Protein AF-A0A1V6NNX5-F1 (afdb_monomer_lite)

InterPro domains:
  IPR012337 Ribonuclease H-like superfamily [SSF53098] (18-74)

Organism: NCBI:txid416450

Sequence (76 aa):
MASSALSIPEIPSARTIRYFIDLQWNYRKILLGFEPLRGSHTSAYLSSILLELLKKHQITNRVLTITTDNASNNGS

Foldseek 3Di:
DDDDDDPDDDFDWDWDWDWDQDPVRDTDIDTLDIGGDDDDLALVSVVVVVCVSCVVVVCNVVDDDDDDPPDPRNPD

pLDDT: mean 83.86, std 14.17, range [42.53, 97.88]

Radius of gyration: 16.82 Å; chains: 1; bounding box: 46×42×38 Å

Structure (mmCIF, N/CA/C/O backbone):
data_AF-A0A1V6NNX5-F1
#
_entry.id   AF-A0A1V6NNX5-F1
#
loop_
_atom_site.group_PDB
_atom_site.id
_atom_site.type_symbol
_atom_site.label_atom_id
_atom_site.label_alt_id
_atom_site.label_comp_id
_atom_site.label_asym_id
_atom_site.label_entity_id
_atom_site.label_seq_id
_atom_site.pdbx_PDB_ins_code
_atom_site.Cartn_x
_atom_site.Cartn_y
_atom_site.Cartn_z
_atom_site.occupancy
_atom_site.B_iso_or_equiv
_atom_site.auth_seq_id
_atom_site.auth_comp_id
_atom_site.auth_asym_id
_atom_site.auth_atom_id
_atom_site.pdbx_PDB_model_num
ATOM 1 N N . MET A 1 1 ? 34.012 36.303 -13.199 1.00 42.53 1 MET A N 1
ATOM 2 C CA . MET A 1 1 ? 33.919 34.837 -13.022 1.00 42.53 1 MET A CA 1
ATOM 3 C C . MET A 1 1 ? 32.552 34.539 -12.432 1.00 42.53 1 MET A C 1
ATOM 5 O O . MET A 1 1 ? 32.309 34.925 -11.298 1.00 42.53 1 MET A O 1
ATOM 9 N N . ALA A 1 2 ? 31.628 33.984 -13.219 1.00 44.78 2 ALA A N 1
ATOM 10 C CA . ALA A 1 2 ? 30.307 33.604 -12.724 1.00 44.78 2 ALA A CA 1
ATOM 11 C C . ALA A 1 2 ? 30.414 32.249 -12.012 1.00 44.78 2 ALA A C 1
ATOM 13 O O . ALA A 1 2 ? 30.939 31.293 -12.579 1.00 44.78 2 ALA A O 1
ATOM 14 N N . SER A 1 3 ? 29.959 32.197 -10.761 1.00 56.25 3 SER A N 1
ATOM 15 C CA . SER A 1 3 ? 29.852 30.970 -9.976 1.00 56.25 3 SER A CA 1
ATOM 16 C C . SER A 1 3 ? 28.727 30.116 -10.560 1.00 56.25 3 SER A C 1
ATOM 18 O O . SER A 1 3 ? 27.553 30.461 -10.431 1.00 56.25 3 SER A O 1
ATOM 20 N N . SER A 1 4 ? 29.071 29.031 -11.251 1.00 60.38 4 SER A N 1
ATOM 21 C CA . SER A 1 4 ? 28.104 28.005 -11.632 1.00 60.38 4 SER A CA 1
ATOM 22 C C . SER A 1 4 ? 27.772 27.188 -10.385 1.00 60.38 4 SER A C 1
ATOM 24 O O . SER A 1 4 ? 28.567 26.348 -9.959 1.00 60.38 4 SER A O 1
ATOM 26 N N . ALA A 1 5 ? 26.621 27.454 -9.771 1.00 59.50 5 ALA A N 1
ATOM 27 C CA . ALA A 1 5 ? 26.077 26.589 -8.736 1.00 59.50 5 ALA A CA 1
ATOM 28 C C . ALA A 1 5 ? 25.932 25.161 -9.293 1.00 59.50 5 ALA A C 1
ATOM 30 O O . ALA A 1 5 ? 25.327 24.969 -10.349 1.00 59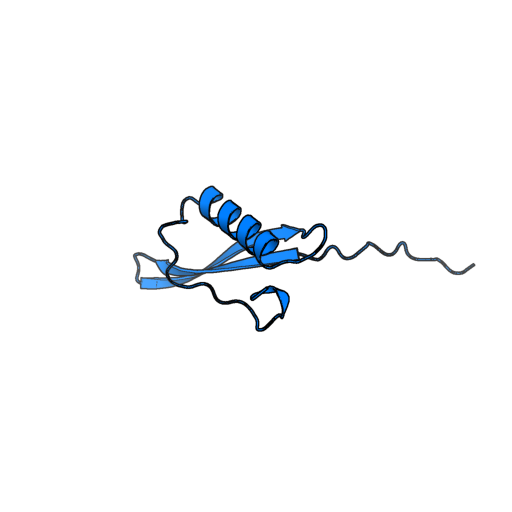.50 5 ALA A O 1
ATOM 31 N N . LEU A 1 6 ? 26.498 24.170 -8.597 1.00 61.91 6 LEU A N 1
ATOM 32 C CA . LEU A 1 6 ? 26.262 22.757 -8.888 1.00 61.91 6 LEU A CA 1
ATOM 33 C C . LEU A 1 6 ? 24.749 22.510 -8.804 1.00 61.91 6 LEU A C 1
ATOM 35 O O . LEU A 1 6 ? 24.162 22.590 -7.725 1.00 61.91 6 LEU A O 1
ATOM 39 N N . SER A 1 7 ? 24.107 22.246 -9.938 1.00 64.06 7 SER A N 1
ATOM 40 C CA . SER A 1 7 ? 22.697 21.870 -9.981 1.00 64.06 7 SER A CA 1
ATOM 41 C C . SER A 1 7 ? 22.582 20.472 -9.374 1.00 64.06 7 SER A C 1
ATOM 43 O O . SER A 1 7 ? 23.030 19.502 -9.982 1.00 64.06 7 SER A O 1
ATOM 45 N N . ILE A 1 8 ? 22.048 20.353 -8.157 1.00 67.88 8 ILE A N 1
ATOM 46 C CA . ILE A 1 8 ? 21.717 19.037 -7.599 1.00 67.88 8 ILE A CA 1
ATOM 47 C C . ILE A 1 8 ? 20.588 18.474 -8.473 1.00 67.88 8 ILE A C 1
ATOM 49 O O . ILE A 1 8 ? 19.552 19.130 -8.581 1.00 67.88 8 ILE A O 1
ATOM 53 N N . PRO A 1 9 ? 20.764 17.315 -9.131 1.00 63.66 9 PRO A N 1
ATOM 54 C CA . PRO A 1 9 ? 19.709 16.756 -9.960 1.00 63.66 9 PRO A CA 1
ATOM 55 C C . PRO A 1 9 ? 18.507 16.400 -9.081 1.00 63.66 9 PRO A C 1
ATOM 57 O O . PRO A 1 9 ? 18.638 15.654 -8.109 1.00 63.66 9 PRO A O 1
ATOM 60 N N . GLU A 1 10 ? 17.334 16.936 -9.418 1.00 71.94 10 GLU A N 1
ATOM 61 C CA . GLU A 1 10 ? 16.082 16.537 -8.783 1.00 71.94 10 GLU A CA 1
ATOM 62 C C . GLU A 1 10 ? 15.771 15.088 -9.169 1.00 71.94 10 GLU A C 1
ATOM 64 O O . GLU A 1 10 ? 15.570 14.767 -10.341 1.00 71.94 10 GLU A O 1
ATOM 69 N N . ILE A 1 11 ? 15.762 14.194 -8.180 1.00 79.62 11 ILE A N 1
ATOM 70 C CA . ILE A 1 11 ? 15.397 12.792 -8.385 1.00 79.62 11 ILE A CA 1
ATOM 71 C C . ILE A 1 11 ? 13.881 12.674 -8.171 1.00 79.62 11 ILE A C 1
ATOM 73 O O . ILE A 1 11 ? 13.420 12.865 -7.037 1.00 79.62 11 ILE A O 1
ATOM 77 N N . PRO A 1 12 ? 13.088 12.350 -9.212 1.00 83.94 12 PRO A N 1
ATOM 78 C CA . PRO A 1 12 ? 11.654 12.143 -9.050 1.00 83.94 12 PRO A CA 1
ATOM 79 C C . PRO A 1 12 ? 11.407 11.047 -8.013 1.00 83.94 12 PRO A C 1
ATOM 81 O O . PRO A 1 12 ? 12.133 10.058 -7.952 1.00 83.94 12 PRO A O 1
ATOM 84 N N . SER A 1 13 ? 10.405 11.236 -7.159 1.00 85.81 13 SER A N 1
ATOM 85 C CA . SER A 1 13 ? 10.124 10.336 -6.038 1.00 85.81 13 SER A CA 1
ATOM 86 C C . SER A 1 13 ? 8.630 10.049 -5.944 1.00 85.81 13 SER A C 1
ATOM 88 O O . SER A 1 13 ? 7.813 10.961 -6.076 1.00 85.81 13 SER A O 1
ATOM 90 N N . ALA A 1 14 ? 8.268 8.793 -5.689 1.00 87.75 14 ALA A N 1
ATOM 91 C CA . ALA A 1 14 ? 6.901 8.408 -5.372 1.00 87.75 14 ALA A CA 1
ATOM 92 C C . ALA A 1 14 ? 6.658 8.580 -3.876 1.00 87.75 14 ALA A C 1
ATOM 94 O O . ALA A 1 14 ? 7.458 8.166 -3.039 1.00 87.75 14 ALA A O 1
ATOM 95 N N . ARG A 1 15 ? 5.528 9.196 -3.539 1.00 91.44 15 ARG A N 1
ATOM 96 C CA . ARG A 1 15 ? 5.095 9.369 -2.157 1.00 91.44 15 ARG A CA 1
ATOM 97 C C . ARG A 1 15 ? 3.839 8.551 -1.923 1.00 91.44 15 ARG A C 1
ATOM 99 O O . ARG A 1 15 ? 2.814 8.815 -2.544 1.00 91.44 15 ARG A O 1
ATOM 106 N N . THR A 1 16 ? 3.890 7.642 -0.956 1.00 92.81 16 THR A N 1
ATOM 107 C CA . THR A 1 16 ? 2.717 6.866 -0.544 1.00 92.81 16 THR A CA 1
ATOM 108 C C . THR A 1 16 ? 2.2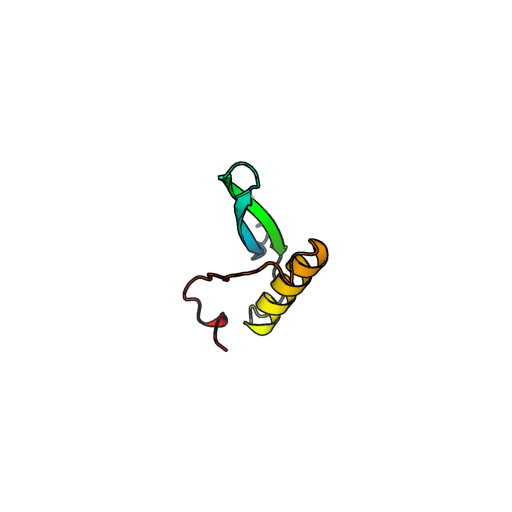23 7.354 0.810 1.00 92.81 16 THR A C 1
ATOM 110 O O . THR A 1 16 ? 2.942 7.301 1.809 1.00 92.81 16 THR A O 1
ATOM 113 N N . ILE A 1 17 ? 0.978 7.828 0.856 1.00 95.31 17 ILE A N 1
ATOM 114 C CA . ILE A 1 17 ? 0.310 8.256 2.089 1.00 95.31 17 ILE A CA 1
ATOM 115 C C . ILE A 1 17 ? -0.798 7.260 2.401 1.00 95.31 17 ILE A C 1
ATOM 117 O O . ILE A 1 17 ? -1.611 6.932 1.541 1.00 95.31 17 ILE A O 1
ATOM 121 N N . ARG A 1 18 ? -0.848 6.804 3.651 1.00 94.00 18 ARG A N 1
ATOM 122 C CA . ARG A 1 18 ? -1.905 5.923 4.138 1.00 94.00 18 ARG A CA 1
ATOM 123 C C . ARG A 1 18 ? -2.893 6.706 4.991 1.00 94.00 18 ARG A C 1
ATOM 125 O O . ARG A 1 18 ? -2.499 7.451 5.890 1.00 94.00 18 ARG A O 1
ATOM 132 N N . TYR A 1 19 ? -4.169 6.446 4.741 1.00 95.81 19 TYR A N 1
ATOM 133 C CA . TYR A 1 19 ? -5.299 6.963 5.499 1.00 95.81 19 TYR A CA 1
ATOM 134 C C . TYR A 1 19 ? -6.072 5.800 6.115 1.00 95.81 19 TYR A C 1
ATOM 136 O O . TYR A 1 19 ? -6.330 4.811 5.429 1.00 95.81 19 TYR A O 1
ATOM 144 N N . PHE A 1 20 ? -6.395 5.876 7.404 1.00 94.94 20 PHE A N 1
ATOM 145 C CA . PHE A 1 20 ? -7.179 4.844 8.089 1.00 94.94 20 PHE A CA 1
ATOM 146 C C . PHE A 1 20 ? -7.817 5.381 9.373 1.00 94.94 20 PHE A C 1
ATOM 148 O O . PHE A 1 20 ? -7.381 6.398 9.907 1.00 94.94 20 PHE A O 1
ATOM 155 N N . ILE A 1 21 ? -8.836 4.678 9.864 1.00 96.19 21 ILE A N 1
ATOM 156 C CA . ILE A 1 21 ? -9.403 4.882 11.200 1.00 96.19 21 ILE A CA 1
ATOM 157 C C . ILE A 1 21 ? -8.737 3.886 12.157 1.00 96.19 21 ILE A C 1
ATOM 159 O O . ILE A 1 21 ? -8.615 2.706 11.821 1.00 96.19 21 ILE A O 1
ATOM 163 N N . ASP A 1 22 ? -8.247 4.355 13.305 1.00 95.06 22 ASP A N 1
ATOM 164 C CA . ASP A 1 22 ? -7.66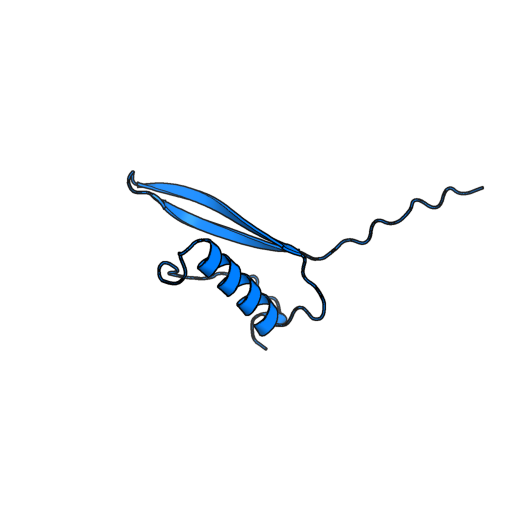0 3.487 14.333 1.00 95.06 22 ASP A CA 1
ATOM 165 C C . ASP A 1 22 ? -8.715 2.860 15.263 1.00 95.06 22 ASP A C 1
ATOM 167 O O . ASP A 1 22 ? -9.915 3.097 15.136 1.00 95.06 22 ASP A O 1
ATOM 171 N N . LEU A 1 23 ? -8.268 2.025 16.207 1.00 95.88 23 LEU A N 1
ATOM 172 C CA . LEU A 1 23 ? -9.154 1.323 17.145 1.00 95.88 23 LEU A CA 1
ATOM 173 C C . LEU A 1 23 ? -9.923 2.269 18.080 1.00 95.88 23 LEU A C 1
ATOM 175 O O . LEU A 1 23 ? -10.910 1.864 18.685 1.00 95.88 23 LEU A O 1
ATOM 179 N N . GLN A 1 24 ? -9.477 3.517 18.203 1.00 97.88 24 GLN A N 1
ATOM 180 C CA . GLN A 1 24 ? -10.111 4.557 19.003 1.00 97.88 24 GLN A CA 1
ATOM 181 C C . GLN A 1 24 ? -10.981 5.482 18.138 1.00 97.88 24 GLN A C 1
ATOM 183 O O . GLN A 1 24 ? -11.312 6.582 18.572 1.00 97.88 24 GLN A O 1
ATOM 188 N N . TRP A 1 25 ? -11.349 5.048 16.926 1.00 96.69 25 TRP A N 1
ATOM 189 C CA . TRP A 1 25 ? -12.157 5.808 15.968 1.00 96.69 25 TRP A CA 1
ATOM 190 C C . TRP A 1 25 ? -11.522 7.118 15.489 1.00 96.69 25 TRP A C 1
ATOM 192 O O . TRP A 1 25 ? -12.206 7.982 14.939 1.00 96.69 25 TRP A O 1
ATOM 202 N N . ASN A 1 26 ? -10.201 7.267 15.621 1.00 97.62 26 ASN A N 1
ATOM 203 C CA . ASN A 1 26 ? -9.523 8.467 15.149 1.00 97.62 26 ASN A CA 1
ATOM 204 C C . ASN A 1 26 ? -9.075 8.310 13.704 1.00 97.62 26 ASN A C 1
ATOM 206 O O . ASN A 1 26 ? -8.459 7.312 13.323 1.00 97.62 26 ASN A O 1
ATOM 210 N N . TYR A 1 27 ? -9.301 9.359 12.920 1.00 97.12 27 TYR A N 1
ATOM 211 C CA . TYR A 1 27 ? -8.715 9.483 11.596 1.00 97.12 27 TYR A CA 1
ATOM 212 C C . TYR A 1 27 ? -7.199 9.674 11.681 1.00 97.12 27 TYR A C 1
ATOM 214 O O . TYR A 1 27 ? -6.696 10.555 12.382 1.00 97.12 27 TYR A O 1
ATOM 222 N N . ARG A 1 28 ? -6.462 8.859 10.927 1.00 97.12 28 ARG A N 1
ATOM 223 C CA . ARG A 1 28 ? -5.003 8.899 10.832 1.00 97.12 28 ARG A CA 1
ATOM 224 C C . ARG A 1 28 ? -4.570 9.099 9.390 1.00 97.12 28 ARG A C 1
ATOM 226 O O . ARG A 1 28 ? -5.067 8.444 8.476 1.00 97.12 28 ARG A O 1
ATOM 233 N N . LYS A 1 29 ? -3.572 9.965 9.221 1.00 96.94 29 LYS A N 1
ATOM 234 C CA . LYS A 1 29 ? -2.814 10.174 7.987 1.00 96.94 29 LYS A CA 1
ATOM 235 C C . LYS A 1 29 ? -1.342 9.952 8.303 1.00 96.94 29 LYS A C 1
ATOM 237 O O . LYS A 1 29 ? -0.794 10.669 9.137 1.00 96.94 29 LYS A O 1
ATOM 242 N N . ILE A 1 30 ? -0.707 8.989 7.644 1.00 94.75 30 ILE A N 1
ATOM 243 C CA . ILE A 1 30 ? 0.721 8.703 7.8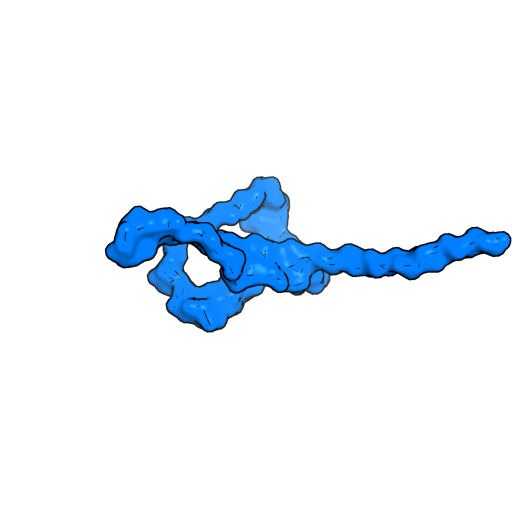33 1.00 94.75 30 ILE A CA 1
ATOM 244 C C . ILE A 1 30 ? 1.445 8.624 6.490 1.00 94.75 30 ILE A C 1
ATOM 246 O O . ILE A 1 30 ? 0.895 8.127 5.506 1.00 94.75 30 ILE A O 1
ATOM 250 N N . LEU A 1 31 ? 2.687 9.107 6.455 1.00 94.62 31 LEU A N 1
ATOM 251 C CA . LEU A 1 31 ? 3.598 8.848 5.345 1.00 94.62 31 LEU A CA 1
ATOM 252 C C . LEU A 1 31 ? 4.044 7.388 5.442 1.00 94.62 31 LEU A C 1
ATOM 254 O O . LEU A 1 31 ? 4.695 7.010 6.413 1.00 94.62 31 LEU A O 1
ATOM 258 N N . LEU A 1 32 ? 3.649 6.575 4.467 1.00 92.81 32 LEU A N 1
ATOM 259 C CA . LEU A 1 32 ? 4.036 5.170 4.408 1.00 92.81 32 LEU A CA 1
ATOM 260 C C . LEU A 1 32 ? 5.408 5.017 3.746 1.00 92.81 32 LEU A C 1
ATOM 262 O O . LEU A 1 32 ? 6.216 4.224 4.212 1.00 92.81 32 LEU A O 1
ATOM 266 N N . GLY A 1 33 ? 5.665 5.798 2.692 1.00 90.94 33 GLY A N 1
ATOM 267 C CA . GLY A 1 33 ? 6.877 5.683 1.886 1.00 90.94 33 GLY A CA 1
ATOM 268 C C . GLY A 1 33 ? 7.205 6.938 1.084 1.00 90.94 33 GLY A C 1
ATOM 269 O O . GLY A 1 33 ? 6.320 7.748 0.771 1.00 90.94 33 GLY A O 1
ATOM 270 N N . PHE A 1 34 ? 8.497 7.097 0.806 1.00 90.81 34 PHE A N 1
ATOM 271 C CA . PHE A 1 34 ? 9.055 8.124 -0.068 1.00 90.81 34 PHE A CA 1
ATOM 272 C C . PHE A 1 34 ? 10.218 7.522 -0.862 1.00 90.81 34 PHE A C 1
ATOM 274 O O . PHE A 1 34 ? 11.370 7.522 -0.422 1.00 90.81 34 PHE A O 1
ATOM 281 N N . GLU A 1 35 ? 9.892 6.941 -2.009 1.00 88.44 35 GLU A N 1
ATOM 282 C CA . GLU A 1 35 ? 10.792 6.097 -2.783 1.00 88.44 35 GLU A CA 1
ATOM 283 C C . GLU A 1 35 ? 11.317 6.854 -4.011 1.00 88.44 35 GLU A C 1
ATOM 285 O O . GLU A 1 35 ? 10.516 7.345 -4.811 1.00 88.44 35 GLU A O 1
ATOM 290 N N . PRO A 1 36 ? 12.645 6.945 -4.208 1.00 86.94 36 PRO A N 1
ATOM 291 C CA . PRO A 1 36 ? 13.199 7.548 -5.413 1.00 86.94 36 PRO A CA 1
ATOM 292 C C . PRO A 1 36 ? 12.873 6.676 -6.629 1.00 86.94 36 PRO A C 1
ATOM 294 O O . PRO A 1 36 ? 13.102 5.465 -6.624 1.00 86.94 36 PRO A O 1
ATOM 297 N N . LEU A 1 37 ? 12.376 7.299 -7.692 1.00 85.56 37 LEU A N 1
ATOM 298 C CA . LEU A 1 37 ? 12.042 6.636 -8.943 1.00 85.56 37 LEU A CA 1
ATOM 299 C C . LEU A 1 37 ? 13.263 6.603 -9.859 1.00 85.56 37 LEU A C 1
ATOM 301 O O . LEU A 1 37 ? 13.904 7.625 -10.107 1.00 85.56 37 LEU A O 1
ATOM 305 N N . ARG A 1 38 ? 13.577 5.420 -10.390 1.00 81.50 38 ARG A N 1
ATOM 306 C CA . ARG A 1 38 ? 14.672 5.217 -11.345 1.00 81.50 38 ARG A CA 1
ATOM 307 C C . ARG A 1 38 ? 14.111 4.707 -12.671 1.00 81.50 38 ARG A C 1
ATOM 309 O O . ARG A 1 38 ? 13.289 3.800 -12.681 1.00 81.50 38 ARG A O 1
ATOM 316 N N . GLY A 1 39 ? 14.590 5.260 -13.785 1.00 75.69 39 GLY A N 1
ATOM 317 C CA . GLY A 1 39 ? 14.168 4.846 -15.129 1.00 75.69 39 GLY A CA 1
ATOM 318 C C . GLY A 1 39 ? 12.762 5.324 -15.513 1.00 75.69 39 GLY A C 1
ATOM 319 O O . GLY A 1 39 ? 12.257 6.304 -14.968 1.00 75.69 39 GLY A O 1
ATOM 320 N N . SER A 1 40 ? 12.139 4.649 -16.483 1.00 73.69 40 SER A N 1
ATOM 321 C CA . SER A 1 40 ? 10.812 5.006 -16.997 1.00 73.69 40 SER A CA 1
ATOM 322 C C . SER A 1 40 ? 9.724 4.765 -15.948 1.00 73.69 40 SER A C 1
ATOM 324 O O . SER A 1 40 ? 9.517 3.637 -15.502 1.00 73.69 40 SER A O 1
ATOM 326 N N . HIS A 1 41 ? 8.999 5.825 -15.584 1.00 80.75 41 HIS A N 1
ATOM 327 C CA . HIS A 1 41 ? 7.913 5.826 -14.597 1.00 80.75 41 HIS A CA 1
ATOM 328 C C . HIS A 1 41 ? 6.648 5.121 -15.113 1.00 80.75 41 HIS A C 1
ATOM 330 O O . HIS A 1 41 ? 5.609 5.754 -15.238 1.00 80.75 41 HIS A O 1
ATOM 336 N N . THR A 1 42 ? 6.748 3.840 -15.465 1.00 81.38 42 THR A N 1
ATOM 337 C CA . THR A 1 42 ? 5.631 3.010 -15.947 1.00 81.38 42 THR A CA 1
ATOM 338 C C . THR A 1 42 ? 4.696 2.594 -14.806 1.00 81.38 42 THR A C 1
ATOM 340 O O . THR A 1 42 ? 5.124 2.506 -13.650 1.00 81.38 42 THR A O 1
ATOM 343 N N . SER A 1 43 ? 3.442 2.270 -15.134 1.00 79.06 43 SER A N 1
ATOM 344 C CA . SER A 1 43 ? 2.432 1.736 -14.199 1.00 79.06 43 SER A CA 1
ATOM 345 C C . SER A 1 43 ? 2.954 0.525 -13.417 1.00 79.06 43 SER A C 1
ATOM 347 O O . SER A 1 43 ? 2.805 0.445 -12.197 1.00 79.06 43 SER A O 1
ATOM 349 N N . ALA A 1 44 ? 3.610 -0.405 -14.117 1.00 83.56 44 ALA A N 1
ATOM 350 C CA . ALA A 1 44 ? 4.125 -1.649 -13.577 1.00 83.56 44 ALA A CA 1
ATOM 351 C C . ALA A 1 44 ? 5.255 -1.380 -12.581 1.00 83.56 44 ALA A C 1
ATOM 353 O O . ALA A 1 44 ? 5.292 -1.989 -11.512 1.00 83.56 44 ALA A O 1
ATOM 354 N N . TYR A 1 45 ? 6.136 -0.423 -12.889 1.00 85.56 45 TYR A N 1
ATOM 355 C CA . TYR A 1 45 ? 7.196 -0.012 -11.974 1.00 85.56 45 TYR A CA 1
ATOM 356 C C . TYR A 1 45 ? 6.623 0.624 -10.703 1.00 85.56 45 TYR A C 1
ATOM 358 O O . TYR A 1 45 ? 6.950 0.185 -9.600 1.00 85.56 45 TYR A O 1
ATOM 366 N N . LEU A 1 46 ? 5.704 1.585 -10.838 1.00 87.12 46 LEU A N 1
ATOM 367 C CA . LEU A 1 46 ? 5.055 2.226 -9.689 1.00 87.12 46 LEU A CA 1
ATOM 368 C C . LEU A 1 46 ? 4.271 1.218 -8.834 1.00 87.12 46 LEU A C 1
ATOM 370 O O . LEU A 1 46 ? 4.371 1.230 -7.607 1.00 87.12 46 LEU A O 1
ATOM 374 N N . SER A 1 47 ? 3.562 0.290 -9.478 1.00 88.50 47 SER A N 1
ATOM 375 C CA . SER A 1 47 ? 2.829 -0.787 -8.806 1.00 88.50 47 SER A CA 1
ATOM 376 C C . SER A 1 47 ? 3.764 -1.745 -8.069 1.00 88.50 47 SER A C 1
ATOM 378 O O . SER A 1 47 ? 3.442 -2.184 -6.966 1.00 88.50 47 SER A O 1
ATOM 380 N N . SER A 1 48 ? 4.936 -2.047 -8.640 1.00 91.19 48 SER A N 1
ATOM 381 C CA . SER A 1 48 ? 5.940 -2.894 -7.990 1.00 91.19 48 SER A CA 1
ATOM 382 C C . SER A 1 48 ? 6.494 -2.246 -6.719 1.00 91.19 48 SER A C 1
ATOM 384 O O . SER A 1 48 ? 6.517 -2.895 -5.673 1.00 91.19 48 SER A O 1
ATOM 386 N N . ILE A 1 49 ? 6.807 -0.944 -6.769 1.00 91.44 49 ILE A N 1
ATOM 387 C CA . ILE A 1 49 ? 7.257 -0.164 -5.608 1.00 91.44 49 ILE A CA 1
ATOM 388 C C . ILE A 1 49 ? 6.176 -0.151 -4.527 1.00 91.44 49 ILE A C 1
ATOM 390 O O . ILE A 1 49 ? 6.452 -0.433 -3.360 1.00 91.44 49 ILE A O 1
ATOM 394 N N . LEU A 1 50 ? 4.930 0.148 -4.908 1.00 92.12 50 LEU A N 1
ATOM 395 C CA . LEU A 1 50 ? 3.813 0.170 -3.970 1.00 92.12 50 LEU A CA 1
ATOM 396 C C . LEU A 1 50 ? 3.616 -1.204 -3.317 1.00 92.12 50 LEU A C 1
ATOM 398 O O . LEU A 1 50 ? 3.459 -1.290 -2.100 1.00 92.12 50 LEU A O 1
ATOM 402 N N . LEU A 1 51 ? 3.665 -2.287 -4.096 1.00 93.69 51 LEU A N 1
ATOM 403 C CA . LEU A 1 51 ? 3.523 -3.645 -3.579 1.00 93.69 51 LEU A CA 1
ATOM 404 C C . LEU A 1 51 ? 4.647 -4.010 -2.601 1.00 93.69 51 LEU A C 1
ATOM 406 O O . LEU A 1 51 ? 4.375 -4.613 -1.561 1.00 93.69 51 LEU A O 1
ATOM 410 N N . GLU A 1 52 ? 5.895 -3.652 -2.904 1.00 94.50 52 GLU A N 1
ATOM 411 C CA . GLU A 1 52 ? 7.026 -3.846 -1.991 1.00 94.50 52 GLU A CA 1
ATOM 412 C C . GLU A 1 52 ? 6.845 -3.067 -0.689 1.00 94.50 52 GLU A C 1
ATOM 414 O O . GLU A 1 52 ? 7.055 -3.619 0.394 1.00 94.50 52 GLU A O 1
ATOM 419 N N . LEU A 1 53 ? 6.372 -1.822 -0.771 1.00 94.31 53 LEU A N 1
ATOM 420 C CA . LEU A 1 53 ? 6.086 -1.000 0.399 1.00 94.31 53 LEU A CA 1
ATOM 421 C C . LEU A 1 53 ? 4.979 -1.621 1.267 1.00 94.31 53 LEU A C 1
ATOM 423 O O . LEU A 1 53 ? 5.126 -1.746 2.485 1.00 94.31 53 LEU A O 1
ATOM 427 N N . LEU A 1 54 ? 3.889 -2.086 0.653 1.00 94.88 54 LEU A N 1
ATOM 428 C CA . LEU A 1 54 ? 2.801 -2.764 1.363 1.00 94.88 54 LEU A CA 1
ATOM 429 C C . LEU A 1 54 ? 3.268 -4.067 2.030 1.00 94.88 54 LEU A C 1
ATOM 431 O O . LEU A 1 54 ? 2.894 -4.329 3.179 1.00 94.88 54 LEU A O 1
ATOM 435 N N . LYS A 1 55 ? 4.117 -4.853 1.350 1.00 95.50 55 LYS A N 1
ATOM 436 C CA . LYS A 1 55 ? 4.736 -6.072 1.901 1.00 95.50 55 LYS A CA 1
ATOM 437 C C . LYS A 1 55 ? 5.652 -5.752 3.079 1.00 95.50 55 LYS A C 1
ATOM 439 O O . LYS A 1 55 ? 5.523 -6.384 4.124 1.00 95.50 55 LYS A O 1
ATOM 444 N N . LYS A 1 56 ? 6.518 -4.740 2.947 1.00 95.06 56 LYS A N 1
ATOM 445 C CA . LYS A 1 56 ? 7.427 -4.269 4.008 1.00 95.06 56 LYS A CA 1
ATOM 446 C C . LYS A 1 56 ? 6.669 -3.917 5.287 1.00 95.06 56 LYS A C 1
ATOM 448 O O . LYS A 1 56 ? 7.125 -4.234 6.381 1.00 95.06 56 LYS A O 1
ATOM 453 N N . HIS A 1 57 ? 5.497 -3.300 5.149 1.00 93.56 57 HIS A N 1
ATOM 454 C CA . HIS A 1 57 ? 4.641 -2.936 6.277 1.00 93.56 57 HIS A CA 1
ATOM 455 C C . HIS A 1 57 ? 3.618 -4.016 6.669 1.00 93.56 57 HIS A C 1
ATOM 457 O O . HIS A 1 57 ? 2.840 -3.788 7.591 1.00 93.56 57 HIS A O 1
ATOM 463 N N . GLN A 1 58 ? 3.617 -5.183 6.011 1.00 95.12 58 GLN A N 1
ATOM 464 C CA . GLN A 1 58 ? 2.698 -6.304 6.263 1.00 95.12 58 GLN A CA 1
ATOM 465 C C . GLN A 1 58 ? 1.210 -5.912 6.172 1.00 95.12 58 GLN A C 1
ATOM 467 O O . GLN A 1 58 ? 0.361 -6.401 6.918 1.00 95.12 58 GLN A O 1
ATOM 472 N N . ILE A 1 59 ? 0.880 -5.012 5.241 1.00 94.31 59 ILE A N 1
ATOM 473 C CA . ILE A 1 59 ? -0.481 -4.485 5.042 1.00 94.31 59 ILE A CA 1
ATOM 474 C C . ILE A 1 59 ? -1.060 -4.796 3.662 1.00 94.31 59 ILE A C 1
ATOM 476 O O . ILE A 1 59 ? -2.112 -4.262 3.324 1.00 94.31 59 ILE A O 1
ATOM 480 N N . THR A 1 60 ? -0.433 -5.679 2.881 1.00 94.25 60 THR A N 1
ATOM 481 C CA . THR A 1 60 ? -0.909 -6.076 1.543 1.00 94.25 60 THR A CA 1
ATOM 482 C C . THR A 1 60 ? -2.385 -6.486 1.542 1.00 94.25 60 THR A C 1
ATOM 484 O O . THR A 1 60 ? -3.137 -6.069 0.671 1.00 94.25 60 THR A O 1
ATOM 487 N N . ASN A 1 61 ? -2.834 -7.205 2.576 1.00 93.38 61 ASN A N 1
ATOM 488 C CA . ASN A 1 61 ? -4.217 -7.688 2.693 1.00 93.38 61 ASN A CA 1
ATOM 489 C C . ASN A 1 61 ? -5.133 -6.714 3.462 1.00 93.38 61 ASN A C 1
ATOM 491 O O . ASN A 1 61 ? -6.211 -7.091 3.911 1.00 93.38 61 ASN A O 1
ATOM 495 N N . ARG A 1 62 ? -4.678 -5.477 3.692 1.00 92.06 62 ARG A N 1
ATOM 496 C CA . ARG A 1 62 ? -5.391 -4.431 4.446 1.00 92.06 62 ARG A CA 1
ATOM 497 C C . ARG A 1 62 ? -5.563 -3.150 3.625 1.00 92.06 62 ARG A C 1
ATOM 499 O O . ARG A 1 62 ? -5.692 -2.064 4.192 1.00 92.06 62 ARG A O 1
ATOM 506 N N . VAL A 1 63 ? -5.536 -3.273 2.300 1.00 91.81 63 VAL A N 1
ATOM 507 C CA . VAL A 1 63 ? -5.772 -2.174 1.359 1.00 91.81 63 VAL A CA 1
ATOM 508 C C . VAL A 1 63 ? -7.201 -2.270 0.844 1.00 91.81 63 VAL A C 1
ATOM 510 O O . VAL A 1 63 ? -7.575 -3.269 0.243 1.00 91.81 63 VAL A O 1
ATOM 513 N N . LEU A 1 64 ? -7.992 -1.225 1.086 1.00 92.19 64 LEU A N 1
ATOM 514 C CA . LEU A 1 64 ? -9.355 -1.118 0.559 1.00 92.19 64 LEU A CA 1
ATOM 515 C C . LEU A 1 64 ? -9.374 -0.433 -0.810 1.00 92.19 64 LEU A C 1
ATOM 517 O O . LEU A 1 64 ? -10.111 -0.825 -1.708 1.00 92.19 64 LEU A O 1
ATOM 521 N N . THR A 1 65 ? -8.592 0.633 -0.962 1.00 91.88 65 THR A N 1
ATOM 522 C CA . THR A 1 65 ? -8.587 1.472 -2.161 1.00 91.88 65 THR A CA 1
ATOM 523 C C . THR A 1 65 ? -7.2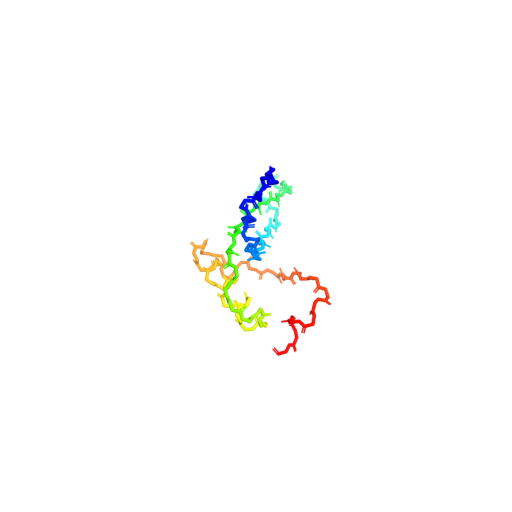32 2.153 -2.292 1.00 91.88 65 THR A C 1
ATOM 525 O O . THR A 1 65 ? -6.612 2.511 -1.289 1.00 91.88 65 THR A O 1
ATOM 528 N N . ILE A 1 66 ? -6.790 2.333 -3.534 1.00 90.31 66 ILE A N 1
ATOM 529 C CA . ILE A 1 66 ? -5.629 3.141 -3.901 1.00 90.31 66 ILE A CA 1
ATOM 530 C C . ILE A 1 66 ? -6.150 4.290 -4.758 1.00 90.31 66 ILE A C 1
ATOM 532 O O . ILE A 1 66 ? -6.935 4.072 -5.677 1.00 90.31 66 ILE A O 1
ATOM 536 N N . THR A 1 67 ? -5.723 5.507 -4.444 1.00 90.44 67 THR A N 1
ATOM 537 C CA . THR A 1 67 ? -6.008 6.696 -5.248 1.00 90.44 67 THR A CA 1
ATOM 538 C C . THR A 1 67 ? -4.696 7.226 -5.797 1.00 90.44 67 THR A C 1
ATOM 540 O O . THR A 1 67 ? -3.770 7.482 -5.026 1.00 90.44 67 THR A O 1
ATOM 543 N N . THR A 1 68 ? -4.629 7.412 -7.104 1.00 87.56 68 THR A N 1
ATOM 544 C CA . THR A 1 68 ? -3.523 8.081 -7.789 1.00 87.56 68 THR A CA 1
ATOM 545 C C . THR A 1 68 ? -4.056 9.341 -8.459 1.00 87.56 68 THR A C 1
ATOM 547 O O . THR A 1 68 ? -5.270 9.546 -8.547 1.00 87.56 68 THR A O 1
ATOM 550 N N . ASP A 1 69 ? -3.163 10.213 -8.909 1.00 81.81 69 ASP A N 1
ATOM 551 C CA . ASP A 1 69 ? -3.552 11.278 -9.826 1.00 81.81 69 ASP A CA 1
ATOM 552 C C . ASP A 1 69 ? -4.005 10.696 -11.180 1.00 81.81 69 ASP A C 1
ATOM 554 O O . ASP A 1 69 ? -3.974 9.488 -11.423 1.00 81.81 69 ASP A O 1
ATOM 558 N N . ASN A 1 70 ? -4.461 11.557 -12.085 1.00 75.00 70 ASN A N 1
ATOM 559 C CA . ASN A 1 70 ? -4.834 11.153 -13.440 1.00 75.00 70 ASN A CA 1
ATOM 560 C C . ASN A 1 70 ? -3.621 11.192 -14.391 1.00 75.00 70 ASN A C 1
ATOM 562 O O . ASN A 1 70 ? -3.702 11.744 -15.489 1.00 75.00 70 ASN A O 1
ATOM 566 N N . ALA A 1 71 ? -2.468 10.687 -13.945 1.00 72.69 71 ALA A N 1
ATOM 567 C CA . ALA A 1 71 ? -1.277 10.598 -14.780 1.00 72.69 71 ALA A CA 1
ATOM 568 C C . ALA A 1 71 ? -1.399 9.452 -15.798 1.00 72.69 71 ALA A C 1
ATOM 570 O O . ALA A 1 71 ? -1.907 8.369 -15.500 1.00 72.69 71 ALA A O 1
ATOM 571 N N . SER A 1 72 ? -0.902 9.682 -17.017 1.00 63.00 72 SER A N 1
ATOM 572 C CA . SER A 1 72 ? -0.986 8.727 -18.135 1.00 63.00 72 SER A CA 1
ATOM 573 C C . SER A 1 72 ? -0.270 7.403 -17.868 1.00 63.00 72 SER A C 1
ATOM 575 O O . SER A 1 72 ? -0.603 6.383 -18.465 1.00 63.00 72 SER A O 1
ATOM 577 N N . ASN A 1 73 ? 0.689 7.400 -16.947 1.00 63.09 73 ASN A N 1
ATOM 578 C CA . ASN A 1 73 ? 1.412 6.207 -16.542 1.00 63.09 73 ASN A CA 1
ATOM 579 C C . ASN A 1 73 ? 0.659 5.323 -15.540 1.00 63.09 73 ASN A C 1
ATOM 581 O O . ASN A 1 73 ? 1.199 4.291 -15.170 1.00 63.09 73 ASN A O 1
ATOM 585 N N . ASN A 1 74 ? -0.552 5.681 -15.105 1.00 57.69 74 ASN A N 1
ATOM 586 C CA . ASN A 1 74 ? -1.339 4.853 -14.186 1.00 57.69 74 ASN A CA 1
ATOM 587 C C . ASN A 1 74 ? -2.132 3.741 -14.905 1.00 57.69 74 ASN A C 1
ATOM 589 O O . ASN A 1 74 ? -2.604 2.822 -14.242 1.00 57.69 74 ASN A O 1
ATOM 593 N N . GLY A 1 75 ? -2.280 3.803 -16.238 1.00 55.47 75 GLY A N 1
ATOM 594 C CA . GLY A 1 75 ? -3.171 2.916 -17.010 1.00 55.47 75 GLY A CA 1
ATOM 595 C C . GLY A 1 75 ? -2.546 2.164 -18.191 1.00 55.47 75 GLY A C 1
ATOM 596 O O . GLY A 1 75 ? -3.286 1.534 -18.941 1.00 55.47 75 GLY A O 1
ATOM 597 N N . SER A 1 76 ? -1.229 2.258 -18.389 1.00 48.59 76 SER A N 1
ATOM 598 C CA . SER A 1 76 ? -0.495 1.595 -19.483 1.00 48.59 76 SER A CA 1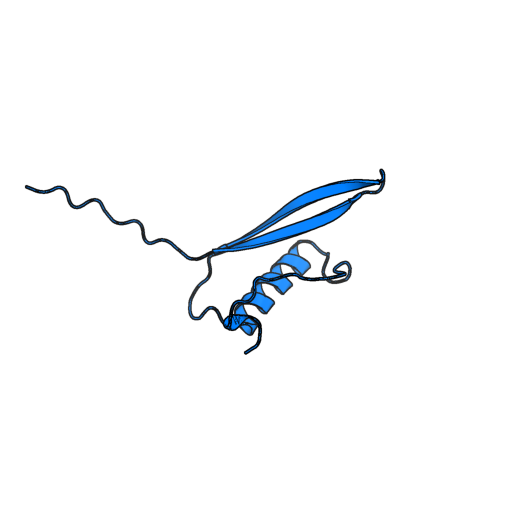
ATOM 599 C C . SER A 1 76 ? -0.083 0.171 -19.147 1.00 48.59 76 SER A C 1
ATOM 601 O O . SER A 1 76 ? 0.460 0.025 -18.030 1.00 48.59 76 SER A O 1
#

Secondary structure (DSSP, 8-state):
------------EEEEEEEEE-TTS-EEEEEEEEEE--S---HHHHHHHHHHHHHHTT-GGG-------S-GGG--